Protein AF-A0A944KG02-F1 (afdb_monomer_lite)

Sequence (147 aa):
MLPGARHCARCRCRLSRYNQDDYCSGCTRSLPGALPDWPRISPHVWQSTEVQEALFDRDFGAVCLLVRQSTGLRQDDVAALTGLSQGYLSMIESGTRTLTNIDKIVRLLDGLQAPDELTGPMLRPRSDGEDGPRLRTPAPATSPSPQ

Radius of gyration: 25.2 Å; chains: 1; bounding box: 52×57×84 Å

Secondary structure (DSSP, 8-state):
-PPPPPB-TTT-PBPPTT--SSS-HHHHHT-TT------PPPHHHHTSHHHHHHHHTT-HHHHHHHHHHHHT--HHHHHHHHT--HHHHHHHHTTSS----HHHHHHHHHHTT--HHHHHHHHSPP---------------------

Structure (mmCIF, N/CA/C/O backbone):
data_AF-A0A944KG02-F1
#
_entry.id   AF-A0A944KG02-F1
#
loop_
_atom_site.group_PDB
_atom_site.id
_atom_site.type_symbol
_atom_site.label_atom_id
_atom_site.label_alt_id
_atom_site.label_comp_id
_atom_site.label_asym_id
_atom_site.label_entity_id
_atom_site.label_seq_id
_atom_site.pdbx_PDB_ins_code
_atom_site.Cartn_x
_atom_site.Cartn_y
_atom_site.Cartn_z
_atom_site.occupancy
_atom_site.B_iso_or_equiv
_atom_site.auth_seq_id
_atom_site.auth_comp_id
_atom_site.auth_asym_id
_atom_site.auth_atom_id
_atom_site.pdbx_PDB_model_num
ATOM 1 N N . MET A 1 1 ? 27.646 -34.800 -27.313 1.00 45.28 1 MET A N 1
ATOM 2 C CA . MET A 1 1 ? 27.484 -33.350 -27.559 1.00 45.28 1 MET A CA 1
ATOM 3 C C . MET A 1 1 ? 27.460 -32.647 -26.212 1.00 45.28 1 MET A C 1
ATOM 5 O O . MET A 1 1 ? 26.550 -32.900 -25.437 1.00 45.28 1 MET A O 1
ATOM 9 N N . LEU A 1 2 ? 28.490 -31.865 -25.877 1.00 54.72 2 LEU A N 1
ATOM 10 C CA . LEU A 1 2 ? 28.500 -31.058 -24.650 1.00 54.72 2 LEU A CA 1
ATOM 11 C C . LEU A 1 2 ? 27.482 -29.915 -24.817 1.00 54.72 2 LEU A C 1
ATOM 13 O O . LEU A 1 2 ? 27.498 -29.285 -25.876 1.00 54.72 2 LEU A O 1
ATOM 17 N N . PRO A 1 3 ? 26.603 -29.641 -23.834 1.00 60.34 3 PRO A N 1
ATOM 18 C CA . PRO A 1 3 ? 25.695 -28.503 -23.913 1.00 60.34 3 PRO A CA 1
ATOM 19 C C . PRO A 1 3 ? 26.521 -27.227 -24.091 1.00 60.34 3 PRO A C 1
ATOM 21 O O . PRO A 1 3 ? 27.455 -26.965 -23.326 1.00 60.34 3 PRO A O 1
ATOM 24 N N . GLY A 1 4 ? 26.214 -26.475 -25.152 1.00 70.38 4 GLY A N 1
ATOM 25 C CA . GLY A 1 4 ? 26.898 -25.232 -25.482 1.00 70.38 4 GLY A CA 1
ATOM 26 C C . GLY A 1 4 ? 26.905 -24.302 -24.275 1.00 70.38 4 GLY A C 1
ATOM 27 O O . GLY A 1 4 ? 25.898 -24.156 -23.582 1.00 70.38 4 GLY A O 1
ATOM 28 N N . ALA A 1 5 ? 28.060 -23.702 -23.995 1.00 77.62 5 ALA A N 1
ATOM 29 C CA . ALA A 1 5 ? 28.175 -22.704 -22.947 1.00 77.62 5 ALA A CA 1
ATOM 30 C C . ALA A 1 5 ? 27.122 -21.608 -23.187 1.00 77.62 5 ALA A C 1
ATOM 32 O O . ALA A 1 5 ? 27.152 -20.941 -24.221 1.00 77.62 5 ALA A O 1
ATOM 33 N N . ARG A 1 6 ? 26.173 -21.445 -22.257 1.00 87.25 6 ARG A N 1
ATOM 34 C CA . ARG A 1 6 ? 25.219 -20.333 -22.308 1.00 87.25 6 ARG A CA 1
ATOM 35 C C . ARG A 1 6 ? 25.978 -19.037 -22.028 1.00 87.25 6 ARG A C 1
ATOM 37 O O . ARG A 1 6 ? 26.885 -19.019 -21.196 1.00 87.25 6 ARG A O 1
ATOM 44 N N . HIS A 1 7 ? 25.625 -17.968 -22.728 1.00 91.31 7 HIS A N 1
ATOM 45 C CA . HIS A 1 7 ? 26.241 -16.651 -22.580 1.00 91.31 7 HIS A CA 1
ATOM 46 C C . HIS A 1 7 ? 25.160 -15.621 -22.260 1.00 91.31 7 HIS A C 1
ATOM 48 O O . HIS A 1 7 ? 24.033 -15.748 -22.724 1.00 91.31 7 HIS A O 1
ATOM 54 N N . CYS A 1 8 ? 25.514 -14.609 -21.471 1.00 89.75 8 CYS A N 1
ATOM 55 C CA . CYS A 1 8 ? 24.622 -13.511 -21.111 1.00 89.75 8 CYS A CA 1
ATOM 56 C C . CYS A 1 8 ? 24.164 -12.745 -22.361 1.00 89.75 8 CYS A C 1
ATOM 58 O O . CYS A 1 8 ? 25.007 -12.314 -23.151 1.00 89.75 8 CYS A O 1
ATOM 60 N N . ALA A 1 9 ? 22.864 -12.479 -22.491 1.00 85.75 9 ALA A N 1
ATOM 61 C CA . ALA A 1 9 ? 22.300 -11.736 -23.622 1.00 85.75 9 ALA A CA 1
ATOM 62 C C . ALA A 1 9 ? 22.767 -10.265 -23.705 1.00 85.75 9 ALA A C 1
ATOM 64 O O . ALA A 1 9 ? 22.679 -9.650 -24.764 1.00 85.75 9 ALA A O 1
ATOM 65 N N . ARG A 1 10 ? 23.294 -9.697 -22.608 1.00 83.19 10 ARG A N 1
ATOM 66 C CA . ARG A 1 10 ? 23.753 -8.296 -22.536 1.00 83.19 10 ARG A CA 1
ATOM 67 C C . ARG A 1 10 ? 25.269 -8.146 -22.665 1.00 83.19 10 ARG A C 1
ATOM 69 O O . ARG A 1 10 ? 25.745 -7.448 -23.551 1.00 83.19 10 ARG A O 1
ATOM 76 N N . CYS A 1 11 ? 26.041 -8.785 -21.786 1.00 90.62 11 CYS A N 1
ATOM 77 C CA . CYS A 1 11 ? 27.505 -8.640 -21.764 1.00 90.62 11 CYS A CA 1
ATOM 78 C C . CYS A 1 11 ? 28.266 -9.788 -22.442 1.00 90.62 11 CYS A C 1
ATOM 80 O O . CYS A 1 11 ? 29.490 -9.743 -22.514 1.00 90.62 11 CYS A O 1
ATOM 82 N N . ARG A 1 12 ? 27.571 -10.836 -22.906 1.00 88.19 12 ARG A N 1
ATOM 83 C CA . ARG A 1 12 ? 28.150 -12.045 -23.524 1.00 88.19 12 ARG A CA 1
ATOM 84 C C . ARG A 1 12 ? 29.148 -12.836 -22.670 1.00 88.19 12 ARG A C 1
ATOM 86 O O . ARG A 1 12 ? 29.745 -13.787 -23.167 1.00 88.19 12 ARG A O 1
ATOM 93 N N . CYS A 1 13 ? 29.288 -12.539 -21.377 1.00 88.31 13 CYS A N 1
ATOM 94 C CA . CYS A 1 13 ? 30.032 -13.399 -20.457 1.00 88.31 13 CYS A CA 1
ATOM 95 C C . CYS A 1 13 ? 29.392 -14.792 -20.373 1.00 88.31 13 CYS A C 1
ATOM 97 O O . CYS A 1 13 ? 28.166 -14.926 -20.412 1.00 88.31 13 CYS A O 1
ATOM 99 N N . ARG A 1 14 ? 30.224 -15.826 -20.214 1.00 88.94 14 ARG A N 1
ATOM 100 C CA . ARG A 1 14 ? 29.764 -17.204 -20.021 1.00 88.94 14 ARG A CA 1
ATOM 101 C C . ARG A 1 14 ? 28.961 -17.312 -18.726 1.00 88.94 14 ARG A C 1
ATOM 103 O O . ARG A 1 14 ? 29.450 -16.952 -17.657 1.00 88.94 14 ARG A O 1
ATOM 110 N N . LEU A 1 15 ? 27.738 -17.815 -18.831 1.00 88.44 15 LEU A N 1
ATOM 111 C CA . LEU A 1 15 ? 26.866 -18.058 -17.694 1.00 88.44 15 LEU A CA 1
ATOM 112 C C . LEU A 1 15 ? 27.325 -19.309 -16.950 1.00 88.44 15 LEU A C 1
ATOM 114 O O . LEU A 1 15 ? 27.720 -20.315 -17.549 1.00 88.44 15 LEU A O 1
ATOM 118 N N . SER A 1 16 ? 27.282 -19.227 -15.623 1.00 83.38 16 SER A N 1
ATOM 119 C CA . SER A 1 16 ? 27.526 -20.386 -14.773 1.00 83.38 16 SER A CA 1
ATOM 120 C C . SER A 1 16 ? 26.441 -21.437 -15.003 1.00 83.38 16 SER A C 1
ATOM 122 O O . SER A 1 16 ? 25.290 -21.103 -15.270 1.00 83.38 16 SER A O 1
ATOM 124 N N . ARG A 1 17 ? 26.787 -22.713 -14.819 1.00 80.56 17 ARG A N 1
ATOM 125 C CA . ARG A 1 17 ? 25.846 -23.849 -14.872 1.00 80.56 17 ARG A CA 1
ATOM 126 C C . ARG A 1 17 ? 24.654 -23.711 -13.917 1.00 80.56 17 ARG A C 1
ATOM 128 O O . ARG A 1 17 ? 23.624 -24.322 -14.152 1.00 80.56 17 ARG A O 1
ATOM 135 N N . TYR A 1 18 ? 24.819 -22.944 -12.840 1.00 77.81 18 TYR A N 1
ATOM 136 C CA . TYR A 1 18 ? 23.782 -22.694 -11.835 1.00 77.81 18 TYR A CA 1
ATOM 137 C C . TYR A 1 18 ? 22.933 -21.450 -12.143 1.00 77.81 18 TYR A C 1
ATOM 139 O O . TYR A 1 18 ? 21.974 -21.177 -11.430 1.00 77.81 18 TYR A O 1
ATOM 147 N N . ASN A 1 19 ? 23.277 -20.686 -13.185 1.00 76.62 19 ASN A N 1
ATOM 148 C CA . ASN A 1 19 ? 22.512 -19.521 -13.606 1.00 76.62 19 ASN A CA 1
ATOM 149 C C . ASN A 1 19 ? 21.463 -19.961 -14.629 1.00 76.62 19 ASN A C 1
ATOM 151 O O . ASN A 1 19 ? 21.796 -20.269 -15.774 1.00 76.62 19 ASN A O 1
ATOM 155 N N . GLN A 1 20 ? 20.207 -20.024 -14.195 1.00 80.62 20 GLN A N 1
ATOM 156 C CA . GLN A 1 20 ? 19.087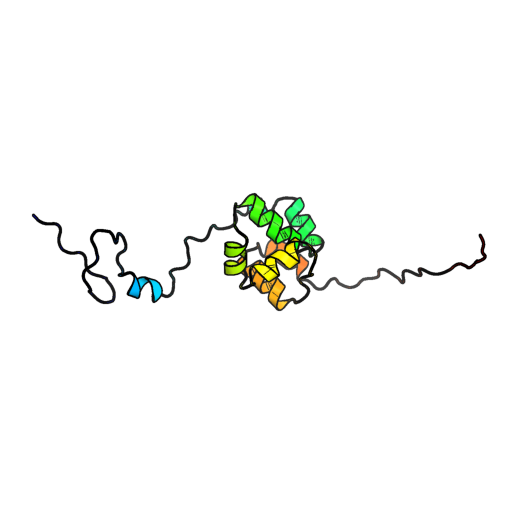 -20.426 -15.053 1.00 80.62 20 GLN A CA 1
ATOM 157 C C . GLN A 1 20 ? 18.600 -19.279 -15.954 1.00 80.62 20 GLN A C 1
ATOM 159 O O . GLN A 1 20 ? 17.997 -19.536 -16.994 1.00 80.62 20 GLN A O 1
ATOM 164 N N . ASP A 1 21 ? 18.942 -18.047 -15.580 1.00 78.88 21 ASP A N 1
ATOM 165 C CA . ASP A 1 21 ? 18.589 -16.795 -16.245 1.00 78.88 21 ASP A CA 1
ATOM 166 C C . ASP A 1 21 ? 19.374 -16.563 -17.553 1.00 78.88 21 ASP A C 1
ATOM 168 O O . ASP A 1 21 ? 20.486 -17.079 -17.715 1.00 78.88 21 ASP A O 1
ATOM 172 N N . ASP A 1 22 ? 18.834 -15.753 -18.468 1.00 85.94 22 ASP A N 1
ATOM 173 C CA . ASP A 1 22 ? 19.501 -15.353 -19.721 1.00 85.94 22 ASP A CA 1
ATOM 174 C C . ASP A 1 22 ? 20.491 -14.189 -19.534 1.00 85.94 22 ASP A C 1
ATOM 176 O O . ASP A 1 22 ? 21.263 -13.844 -20.441 1.00 85.94 22 ASP A O 1
ATOM 180 N N . TYR A 1 23 ? 20.536 -13.616 -18.330 1.00 87.19 23 TYR A N 1
ATOM 181 C CA . TYR A 1 23 ? 21.463 -12.560 -17.948 1.00 87.19 23 TYR A CA 1
ATOM 182 C C . TYR A 1 23 ? 22.419 -13.024 -16.845 1.00 87.19 23 TYR A C 1
ATOM 184 O O . TYR A 1 23 ? 22.092 -13.848 -15.993 1.00 87.19 23 TYR A O 1
ATOM 192 N N . CYS A 1 24 ? 23.650 -12.503 -16.851 1.00 89.00 24 CYS A N 1
ATOM 193 C CA . CYS A 1 24 ? 24.575 -12.740 -15.744 1.00 89.00 24 CYS A CA 1
ATOM 194 C C . CYS A 1 24 ? 24.152 -11.914 -14.526 1.00 89.00 24 CYS A C 1
ATOM 196 O O . CYS A 1 24 ? 23.620 -10.819 -14.686 1.00 89.00 24 CYS A O 1
ATOM 198 N N . SER A 1 25 ? 24.495 -12.365 -13.318 1.00 81.31 25 SER A N 1
ATOM 199 C CA . SER A 1 25 ? 24.085 -11.720 -12.060 1.00 81.31 25 SER A CA 1
ATOM 200 C C . SER A 1 25 ? 24.417 -10.220 -11.981 1.00 81.31 25 SER A C 1
ATOM 202 O O . SER A 1 25 ? 23.697 -9.461 -11.335 1.00 81.31 25 SER A O 1
ATOM 204 N N . GLY A 1 26 ? 25.494 -9.778 -12.645 1.00 82.31 26 GLY A N 1
ATOM 205 C CA . GLY A 1 26 ? 25.838 -8.358 -12.764 1.00 82.31 26 GLY A CA 1
ATOM 206 C C . GLY A 1 26 ? 24.901 -7.593 -13.702 1.00 82.31 26 GLY A C 1
ATOM 207 O O . GLY A 1 26 ? 24.424 -6.520 -13.353 1.00 82.31 26 GLY A O 1
ATOM 208 N N . CYS A 1 27 ? 24.580 -8.165 -14.866 1.00 83.62 27 CYS A N 1
ATOM 209 C CA . CYS A 1 27 ? 23.626 -7.574 -15.803 1.00 83.62 27 CYS A CA 1
ATOM 210 C C . CYS A 1 27 ? 22.195 -7.591 -15.263 1.00 83.62 27 CYS A C 1
ATOM 212 O O . CYS A 1 27 ? 21.492 -6.613 -15.487 1.00 83.62 27 CYS A O 1
ATOM 214 N N . THR A 1 28 ? 21.793 -8.637 -14.532 1.00 77.75 28 THR A N 1
ATOM 215 C CA . THR A 1 28 ? 20.476 -8.747 -13.886 1.00 77.75 28 THR A CA 1
ATOM 216 C C . THR A 1 28 ? 20.233 -7.593 -12.918 1.00 77.75 28 THR A C 1
ATOM 218 O O . THR A 1 28 ? 19.184 -6.963 -12.975 1.00 77.75 28 THR A O 1
ATOM 221 N N . ARG A 1 29 ? 21.228 -7.222 -12.096 1.00 73.44 29 ARG A N 1
ATOM 222 C CA . ARG A 1 29 ? 21.124 -6.043 -11.210 1.00 73.44 29 ARG A CA 1
ATOM 223 C C . ARG A 1 29 ? 20.975 -4.726 -11.964 1.00 73.44 29 ARG A C 1
ATOM 225 O O . ARG A 1 29 ? 20.463 -3.764 -11.411 1.00 73.44 29 ARG A O 1
ATOM 232 N N . SER A 1 30 ? 21.463 -4.668 -13.199 1.00 66.00 30 SER A N 1
ATOM 233 C CA . SER A 1 30 ? 21.411 -3.476 -14.044 1.00 66.00 30 SER A CA 1
ATOM 234 C C . SER A 1 30 ? 20.245 -3.489 -15.034 1.00 66.00 30 SER A C 1
ATOM 236 O O . SER A 1 30 ? 20.196 -2.599 -15.888 1.00 66.00 30 SER A O 1
ATOM 238 N N . LEU A 1 31 ? 19.365 -4.498 -15.016 1.00 66.50 31 LEU A N 1
ATOM 239 C CA . LEU A 1 31 ? 18.182 -4.519 -15.873 1.00 66.50 31 LEU A CA 1
ATOM 240 C C . LEU A 1 31 ? 17.112 -3.588 -15.288 1.00 66.50 31 LEU A C 1
ATOM 242 O O . LEU A 1 31 ? 16.648 -3.826 -14.171 1.00 66.50 31 LEU A O 1
ATOM 246 N N . PRO A 1 32 ? 16.687 -2.549 -16.027 1.00 50.28 32 PRO A N 1
ATOM 247 C CA . PRO A 1 32 ? 15.483 -1.815 -15.673 1.00 50.28 32 PRO A CA 1
ATOM 248 C C . PRO A 1 32 ? 14.294 -2.759 -15.884 1.00 50.28 32 PRO A C 1
ATOM 250 O O . PRO A 1 32 ? 14.000 -3.131 -17.016 1.00 50.28 32 PRO A O 1
ATOM 253 N N . GLY A 1 33 ? 13.662 -3.206 -14.798 1.00 54.66 33 GLY A N 1
ATOM 254 C CA . GLY A 1 33 ? 12.525 -4.130 -14.867 1.00 54.66 33 GLY A CA 1
ATOM 255 C C . GLY A 1 33 ? 12.729 -5.494 -14.209 1.00 54.66 33 GLY A C 1
ATOM 256 O O . GLY A 1 33 ? 11.827 -6.318 -14.297 1.00 54.66 33 GLY A O 1
ATOM 257 N N . ALA A 1 34 ? 13.824 -5.724 -13.473 1.00 51.94 34 ALA A N 1
ATOM 258 C CA . ALA A 1 34 ? 13.860 -6.773 -12.445 1.00 51.94 34 ALA A CA 1
ATOM 259 C C . ALA A 1 34 ? 12.993 -6.371 -11.232 1.00 51.94 34 ALA A C 1
ATOM 261 O O . ALA A 1 34 ? 13.443 -6.401 -10.086 1.00 51.94 34 ALA A O 1
ATOM 262 N N . LEU A 1 35 ? 11.764 -5.915 -11.494 1.00 50.25 35 LEU A N 1
ATOM 263 C CA . LEU A 1 35 ? 10.745 -5.867 -10.465 1.00 50.25 35 LEU A CA 1
ATOM 264 C C . LEU A 1 35 ? 10.597 -7.317 -9.990 1.00 50.25 35 LEU A C 1
ATOM 266 O O . LEU A 1 35 ? 10.517 -8.213 -10.837 1.00 50.25 35 LEU A O 1
ATOM 270 N N . PRO A 1 36 ? 10.629 -7.575 -8.674 1.00 51.50 36 PRO A N 1
ATOM 271 C CA . PRO A 1 36 ? 10.259 -8.883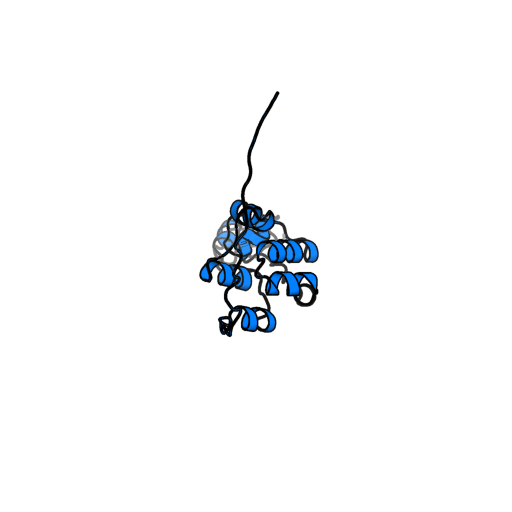 -8.160 1.00 51.50 36 PRO A CA 1
ATOM 272 C C . PRO A 1 36 ? 8.922 -9.281 -8.789 1.00 51.50 36 PRO A C 1
ATOM 274 O O . PRO A 1 36 ? 8.122 -8.396 -9.103 1.00 51.50 36 PRO A O 1
ATOM 277 N N . ASP A 1 37 ? 8.688 -10.578 -8.983 1.00 52.09 37 ASP A N 1
ATOM 278 C CA . ASP A 1 37 ? 7.366 -11.119 -9.305 1.00 52.09 37 ASP A CA 1
ATOM 279 C C . ASP A 1 37 ? 6.438 -10.725 -8.147 1.00 52.09 37 ASP A C 1
ATOM 281 O O . ASP A 1 37 ? 6.380 -11.376 -7.103 1.00 52.09 37 ASP A O 1
ATOM 285 N N . TRP A 1 38 ? 5.908 -9.506 -8.236 1.00 55.72 38 TRP A N 1
ATOM 286 C CA . TRP A 1 38 ? 5.363 -8.825 -7.083 1.00 55.72 38 TRP A CA 1
ATOM 287 C C . TRP A 1 38 ? 3.991 -9.432 -6.841 1.00 55.72 38 TRP A C 1
ATOM 289 O O . TRP A 1 38 ? 3.189 -9.456 -7.781 1.00 55.72 38 TRP A O 1
ATOM 299 N N . PRO A 1 39 ? 3.682 -9.924 -5.631 1.00 60.84 39 PRO A N 1
ATOM 300 C CA . PRO A 1 39 ? 2.372 -10.488 -5.363 1.00 60.84 39 PRO A CA 1
ATOM 301 C C . PRO A 1 39 ? 1.334 -9.383 -5.554 1.00 60.84 39 PRO A C 1
ATOM 303 O O . PRO A 1 39 ? 1.188 -8.479 -4.730 1.00 60.84 39 PRO A O 1
ATOM 306 N N . ARG A 1 40 ? 0.634 -9.431 -6.690 1.00 64.00 40 ARG A N 1
ATOM 307 C CA . ARG A 1 40 ? -0.519 -8.576 -6.949 1.00 64.00 40 ARG A CA 1
ATOM 308 C C . ARG A 1 40 ? -1.527 -8.843 -5.846 1.00 64.00 40 ARG A C 1
ATOM 310 O O . ARG A 1 40 ? -2.032 -9.961 -5.721 1.00 64.00 40 ARG A O 1
ATOM 317 N N . ILE A 1 41 ? -1.800 -7.819 -5.042 1.00 73.31 41 ILE A N 1
ATOM 318 C CA . ILE A 1 41 ? -2.816 -7.899 -4.000 1.00 73.31 41 ILE A CA 1
ATOM 319 C C . ILE A 1 41 ? -4.135 -8.186 -4.707 1.00 73.31 41 ILE A C 1
ATOM 321 O O . ILE A 1 41 ? -4.567 -7.446 -5.592 1.00 73.31 41 ILE A O 1
ATOM 325 N N . SER A 1 42 ? -4.739 -9.321 -4.373 1.00 77.12 42 SER A N 1
ATOM 326 C CA . SER A 1 42 ? -5.958 -9.741 -5.045 1.00 77.12 42 SER A CA 1
ATOM 327 C C . SER A 1 42 ? -7.094 -8.761 -4.734 1.00 77.12 42 SER A C 1
ATOM 329 O O . SER A 1 42 ? -7.240 -8.343 -3.584 1.00 77.12 42 SER A O 1
ATOM 331 N N . PRO A 1 43 ? -7.960 -8.438 -5.709 1.00 72.75 43 PRO A N 1
ATOM 332 C CA . PRO A 1 43 ? -9.033 -7.461 -5.525 1.00 72.75 43 PRO A CA 1
ATOM 333 C C . PRO A 1 43 ? -10.052 -7.863 -4.450 1.00 72.75 43 PRO A C 1
ATOM 335 O O . PRO A 1 43 ? -10.777 -7.010 -3.953 1.00 72.75 43 PRO A O 1
ATOM 338 N N . HIS A 1 44 ? -10.118 -9.143 -4.064 1.00 78.81 44 HIS A N 1
ATOM 339 C CA . HIS A 1 44 ? -10.970 -9.592 -2.959 1.00 78.81 44 HIS A CA 1
ATOM 340 C C . HIS A 1 44 ? -10.509 -9.045 -1.600 1.00 78.81 44 HIS A C 1
ATOM 342 O O . HIS A 1 44 ? -11.346 -8.800 -0.745 1.00 78.81 44 HIS A O 1
ATOM 348 N N . VAL A 1 45 ? -9.204 -8.808 -1.412 1.00 84.19 45 VAL A N 1
ATOM 349 C CA . VAL A 1 45 ? -8.650 -8.269 -0.157 1.00 84.19 45 VAL A CA 1
ATOM 350 C C . VAL A 1 45 ? -9.195 -6.868 0.101 1.00 84.19 45 VAL A C 1
ATOM 352 O O . VAL A 1 45 ? -9.577 -6.535 1.216 1.00 84.19 45 VAL A O 1
ATOM 355 N N . TRP A 1 46 ? -9.291 -6.064 -0.955 1.00 82.38 46 TRP A N 1
ATOM 356 C CA . TRP A 1 46 ? -9.829 -4.707 -0.901 1.00 82.38 46 TRP A CA 1
ATOM 357 C C . TRP A 1 46 ? -11.350 -4.648 -0.704 1.00 82.38 46 TRP A C 1
ATOM 359 O O . TRP A 1 46 ? -11.876 -3.610 -0.314 1.00 82.38 46 TRP A O 1
ATOM 369 N N . GLN A 1 47 ? -12.054 -5.752 -0.968 1.00 83.38 47 GLN A N 1
ATOM 370 C CA . GLN A 1 47 ? -13.500 -5.881 -0.757 1.00 83.38 47 GLN A CA 1
ATOM 371 C C . GLN A 1 47 ? -13.853 -6.359 0.658 1.00 83.38 47 GLN A C 1
ATOM 373 O O . GLN A 1 47 ? -15.032 -6.415 0.998 1.00 83.38 47 GLN A O 1
ATOM 378 N N . SER A 1 48 ? -12.865 -6.716 1.482 1.00 85.62 48 SER A N 1
ATOM 379 C CA . SER A 1 48 ? -13.099 -7.083 2.877 1.00 85.62 48 SER A CA 1
ATOM 380 C C . SER A 1 48 ? -13.620 -5.886 3.667 1.00 85.62 48 SER A C 1
ATOM 382 O O . SER A 1 48 ? -13.013 -4.814 3.630 1.00 85.62 48 SER A O 1
ATOM 384 N N . THR A 1 49 ? -14.688 -6.090 4.443 1.00 85.19 49 THR A N 1
ATOM 385 C CA . THR A 1 49 ? -15.304 -5.046 5.278 1.00 85.19 49 THR A CA 1
ATOM 386 C C . THR A 1 49 ? -14.277 -4.349 6.166 1.00 85.19 49 THR A C 1
ATOM 388 O O . THR A 1 49 ? -14.220 -3.128 6.175 1.00 85.19 49 THR A O 1
ATOM 391 N N . GLU A 1 50 ? -13.382 -5.106 6.808 1.00 86.88 50 GLU A N 1
ATOM 392 C CA . GLU A 1 50 ? -12.332 -4.558 7.678 1.00 86.88 50 GLU A CA 1
ATOM 393 C C . GLU A 1 50 ? -11.381 -3.608 6.929 1.00 86.88 50 GLU A C 1
ATOM 395 O O . GLU A 1 50 ? -10.979 -2.573 7.456 1.00 86.88 50 GLU A O 1
ATOM 400 N N . VAL A 1 51 ? -11.027 -3.933 5.677 1.00 86.25 51 VAL A N 1
ATOM 401 C CA . VAL A 1 51 ? -10.152 -3.090 4.843 1.00 86.25 51 VAL A CA 1
ATOM 402 C C . VAL A 1 51 ? -10.894 -1.836 4.395 1.00 86.25 51 VAL A C 1
ATOM 404 O O . VAL A 1 51 ? -10.306 -0.757 4.363 1.00 86.25 51 VAL A O 1
ATOM 407 N N . GLN A 1 52 ? -12.183 -1.958 4.078 1.00 85.62 52 GLN A N 1
ATOM 408 C CA . GLN A 1 52 ? -13.024 -0.826 3.698 1.00 85.62 52 GLN A CA 1
ATOM 409 C C . GLN A 1 52 ? -13.282 0.124 4.873 1.00 85.62 52 GLN A C 1
ATOM 411 O O . GLN A 1 52 ? -13.223 1.334 4.678 1.00 85.62 52 GLN A O 1
ATOM 416 N N . GLU A 1 53 ? -13.514 -0.398 6.078 1.00 85.88 53 GLU A N 1
ATOM 417 C CA . GLU A 1 53 ? -13.657 0.389 7.308 1.00 85.88 53 GLU A CA 1
ATOM 418 C C . GLU A 1 53 ? -12.349 1.107 7.653 1.00 85.88 53 GLU A C 1
ATOM 420 O O . GLU A 1 53 ? -12.344 2.322 7.832 1.00 85.88 53 GLU A O 1
ATOM 425 N N . ALA A 1 54 ? -11.216 0.398 7.631 1.00 86.81 54 ALA A N 1
ATOM 426 C CA . ALA A 1 54 ? -9.906 1.000 7.878 1.00 86.81 54 ALA A CA 1
ATOM 427 C C . ALA A 1 54 ? -9.560 2.089 6.851 1.00 86.81 54 ALA A C 1
ATOM 429 O O . ALA A 1 54 ? -9.012 3.136 7.206 1.00 86.81 54 ALA A O 1
ATOM 430 N N . LEU A 1 55 ? -9.904 1.869 5.577 1.00 84.56 55 LEU A N 1
ATOM 431 C CA . LEU A 1 55 ? -9.825 2.909 4.560 1.00 84.56 55 LEU A CA 1
ATOM 432 C C . LEU A 1 55 ? -10.720 4.084 4.959 1.00 84.56 55 LEU A C 1
ATOM 434 O O . LEU A 1 55 ? -10.205 5.197 5.057 1.00 84.56 55 LEU A O 1
ATOM 438 N N . PHE A 1 56 ? -12.004 3.843 5.251 1.00 83.12 56 PHE A N 1
ATOM 439 C CA . PHE A 1 56 ? -12.992 4.867 5.608 1.00 83.12 56 PHE A CA 1
ATOM 440 C C . PHE A 1 56 ? -12.536 5.775 6.762 1.00 83.12 56 PHE A C 1
ATOM 442 O O . PHE A 1 56 ? -12.614 7.003 6.655 1.00 83.12 56 PHE A O 1
ATOM 449 N N . ASP A 1 57 ? -11.976 5.184 7.816 1.00 84.06 57 ASP A N 1
ATOM 450 C CA . ASP A 1 57 ? -11.412 5.888 8.973 1.00 84.06 57 ASP A CA 1
ATOM 451 C C . ASP A 1 57 ? -10.038 6.532 8.704 1.00 84.06 57 ASP A C 1
ATOM 453 O O . ASP A 1 57 ? -9.490 7.237 9.554 1.00 84.06 57 ASP A O 1
ATOM 457 N N . ARG A 1 58 ? -9.485 6.355 7.497 1.00 81.88 58 ARG A N 1
ATOM 458 C CA . ARG A 1 58 ? -8.142 6.796 7.081 1.00 81.88 58 ARG A CA 1
ATOM 459 C C . ARG A 1 58 ? -7.038 6.206 7.962 1.00 81.88 58 ARG A C 1
ATOM 461 O O . ARG A 1 58 ? -5.976 6.813 8.131 1.00 81.88 58 ARG A O 1
ATOM 468 N N . ASP A 1 59 ? -7.265 5.010 8.496 1.00 86.69 59 ASP A N 1
ATOM 469 C CA . ASP A 1 59 ? -6.281 4.263 9.267 1.00 86.69 59 ASP A CA 1
ATOM 470 C C . ASP A 1 59 ? -5.394 3.433 8.331 1.00 86.69 59 ASP A C 1
ATOM 472 O O . ASP A 1 59 ? -5.547 2.225 8.140 1.00 86.69 59 ASP A O 1
ATOM 476 N N . PHE A 1 60 ? -4.419 4.109 7.723 1.00 85.06 60 PHE A N 1
ATOM 477 C CA . PHE A 1 60 ? -3.463 3.471 6.814 1.00 85.06 60 PHE A CA 1
ATOM 478 C C . PHE A 1 60 ? -2.573 2.426 7.504 1.00 85.06 60 PHE A C 1
ATOM 480 O O . PHE A 1 60 ? -2.024 1.557 6.826 1.00 85.06 60 PHE A O 1
ATOM 487 N N . GLY A 1 61 ? -2.431 2.491 8.833 1.00 88.38 61 GLY A N 1
ATOM 488 C CA . GLY A 1 61 ? -1.734 1.468 9.610 1.00 88.38 61 GLY A CA 1
ATOM 489 C C . GLY A 1 61 ? -2.519 0.161 9.611 1.00 88.38 61 GLY A C 1
ATOM 490 O O . GLY A 1 61 ? -1.976 -0.886 9.250 1.00 88.38 61 GLY A O 1
ATOM 491 N N . ALA A 1 62 ? -3.813 0.243 9.923 1.00 88.62 62 ALA A N 1
ATOM 492 C CA . ALA A 1 62 ? -4.728 -0.891 9.862 1.00 88.62 62 ALA A CA 1
ATOM 493 C C . ALA A 1 62 ? -4.856 -1.455 8.437 1.00 88.62 62 ALA A C 1
ATOM 495 O O . ALA A 1 62 ? -4.782 -2.670 8.259 1.00 88.62 62 ALA A O 1
ATOM 496 N N . VAL A 1 63 ? -4.940 -0.601 7.406 1.00 88.25 63 VAL A N 1
ATOM 497 C CA . VAL A 1 63 ? -4.969 -1.047 5.998 1.00 88.25 63 VAL A CA 1
ATOM 498 C C . VAL A 1 63 ? -3.721 -1.860 5.645 1.00 88.25 63 VAL A C 1
ATOM 500 O O . VAL A 1 63 ? -3.843 -2.971 5.128 1.00 88.25 63 VAL A O 1
ATOM 503 N N . CYS A 1 64 ? -2.518 -1.359 5.953 1.00 86.75 64 CYS A N 1
ATOM 504 C CA . CYS A 1 64 ? -1.277 -2.100 5.703 1.00 86.75 64 CYS A CA 1
ATOM 505 C C . CYS A 1 64 ? -1.257 -3.445 6.432 1.00 86.75 64 CYS A C 1
ATOM 507 O O . CYS A 1 64 ? -0.896 -4.464 5.838 1.00 86.75 64 CYS A O 1
ATOM 509 N N . LEU A 1 65 ? -1.680 -3.463 7.694 1.00 88.44 65 LEU A N 1
ATOM 510 C CA . LEU A 1 65 ? -1.716 -4.671 8.505 1.00 88.44 65 LEU A CA 1
ATOM 511 C C . LEU A 1 65 ? -2.697 -5.716 7.937 1.00 88.44 65 LEU A C 1
ATOM 513 O O . LEU A 1 65 ? -2.342 -6.889 7.823 1.00 88.44 65 LEU A O 1
ATOM 517 N N . LEU A 1 66 ? -3.908 -5.308 7.551 1.00 88.56 66 LEU A N 1
ATOM 518 C CA . LEU A 1 66 ? -4.945 -6.186 6.994 1.00 88.56 66 LEU A CA 1
ATOM 519 C C . LEU A 1 66 ? -4.565 -6.730 5.614 1.00 88.56 66 LEU A C 1
ATOM 521 O O . LEU A 1 66 ? -4.714 -7.927 5.348 1.00 88.56 66 LEU A O 1
ATOM 525 N N . VAL A 1 67 ? -4.005 -5.878 4.750 1.00 86.12 67 VAL A N 1
ATOM 526 C CA . VAL A 1 67 ? -3.496 -6.291 3.435 1.00 86.12 67 VAL A CA 1
ATOM 527 C C . VAL A 1 67 ? -2.383 -7.320 3.603 1.00 86.12 67 VAL A C 1
ATOM 529 O O . VAL A 1 67 ? -2.391 -8.348 2.924 1.00 86.12 67 VAL A O 1
ATOM 532 N N . ARG A 1 68 ? -1.458 -7.103 4.545 1.00 86.75 68 ARG A N 1
ATOM 533 C CA . ARG A 1 68 ? -0.386 -8.060 4.846 1.00 86.75 68 ARG A CA 1
ATOM 534 C C . ARG A 1 68 ? -0.900 -9.392 5.361 1.00 86.75 68 ARG A C 1
ATOM 536 O O . ARG A 1 68 ? -0.424 -10.426 4.906 1.00 86.75 68 ARG A O 1
ATOM 543 N N . GLN A 1 69 ? -1.864 -9.378 6.275 1.00 85.62 69 GLN A N 1
ATOM 544 C CA . GLN A 1 69 ? -2.469 -10.607 6.792 1.00 85.62 69 GLN A CA 1
ATOM 545 C C . GLN A 1 69 ? -3.174 -11.399 5.688 1.00 85.62 69 GLN A C 1
ATOM 547 O O . GLN A 1 69 ? -3.039 -12.617 5.624 1.00 85.62 69 GLN A O 1
ATOM 552 N N . SER A 1 70 ? -3.852 -10.703 4.777 1.00 82.38 70 SER A N 1
ATOM 553 C CA . SER A 1 70 ? -4.614 -11.332 3.694 1.00 82.38 70 SER A CA 1
ATOM 554 C C . SER A 1 70 ? -3.737 -11.861 2.554 1.00 82.38 70 SER A C 1
ATOM 556 O O . SER A 1 70 ? -4.131 -12.783 1.848 1.00 82.38 70 SER A O 1
ATOM 558 N N . THR A 1 71 ? -2.547 -11.288 2.356 1.00 80.12 71 THR A N 1
ATOM 559 C CA . THR A 1 71 ? -1.632 -11.650 1.254 1.00 80.12 71 THR A CA 1
ATOM 560 C C . THR A 1 71 ? -0.382 -12.408 1.694 1.00 80.12 71 THR A C 1
ATOM 562 O O . THR A 1 71 ? 0.342 -12.931 0.851 1.00 80.12 71 THR A O 1
ATOM 565 N N . GLY A 1 72 ? -0.102 -12.469 2.998 1.00 80.94 72 GLY A N 1
ATOM 566 C CA . GLY A 1 72 ? 1.131 -13.038 3.544 1.00 80.94 72 GLY A CA 1
ATOM 567 C C . GLY A 1 72 ? 2.367 -12.143 3.384 1.00 80.94 72 GLY A C 1
ATOM 568 O O . GLY A 1 72 ? 3.484 -12.603 3.616 1.00 80.94 72 GLY A O 1
ATOM 569 N N . LEU A 1 73 ? 2.192 -10.874 2.999 1.00 82.69 73 LEU A N 1
ATOM 570 C CA . LEU A 1 73 ? 3.290 -9.928 2.792 1.00 82.69 73 LEU A CA 1
ATOM 571 C C . LEU A 1 73 ? 4.030 -9.589 4.097 1.00 82.69 73 LEU A C 1
ATOM 573 O O . LEU A 1 73 ? 3.430 -9.314 5.148 1.00 82.69 73 LEU A O 1
ATOM 577 N N . ARG A 1 74 ? 5.365 -9.532 4.039 1.00 82.94 74 ARG A N 1
ATOM 578 C CA . ARG A 1 74 ? 6.185 -9.068 5.167 1.00 82.94 74 ARG A CA 1
ATOM 579 C C . ARG A 1 74 ? 6.199 -7.537 5.198 1.00 82.94 74 ARG A C 1
ATOM 581 O O . ARG A 1 74 ? 5.925 -6.877 4.201 1.00 82.94 74 ARG A O 1
ATOM 588 N N . GLN A 1 75 ? 6.541 -6.955 6.350 1.00 81.00 75 GLN A N 1
ATOM 589 C CA . GLN A 1 75 ? 6.689 -5.494 6.458 1.00 81.00 75 GLN A CA 1
ATOM 590 C C . GLN A 1 75 ? 7.736 -4.948 5.485 1.00 81.00 75 GLN A C 1
ATOM 592 O O . GLN A 1 75 ? 7.561 -3.856 4.963 1.00 81.00 75 GLN A O 1
ATOM 597 N N . ASP A 1 76 ? 8.817 -5.696 5.256 1.00 80.19 76 ASP A N 1
ATOM 598 C CA . ASP A 1 76 ? 9.883 -5.299 4.333 1.00 80.19 76 ASP A CA 1
ATOM 599 C C . ASP A 1 76 ? 9.377 -5.224 2.884 1.00 80.19 76 ASP A C 1
ATOM 601 O O . ASP A 1 76 ? 9.669 -4.267 2.172 1.00 80.19 76 ASP A O 1
ATOM 605 N N . ASP A 1 77 ? 8.507 -6.160 2.493 1.00 81.31 77 ASP A N 1
ATOM 606 C CA . ASP A 1 77 ? 7.877 -6.159 1.174 1.00 81.31 77 ASP A CA 1
ATOM 607 C C . ASP A 1 77 ? 6.952 -4.939 1.019 1.00 81.31 77 ASP A C 1
ATOM 609 O O . ASP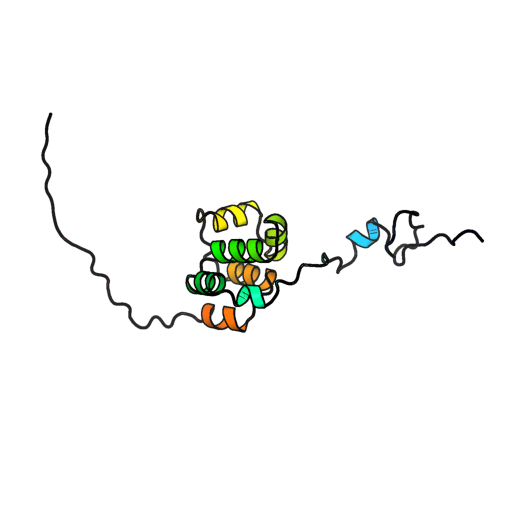 A 1 77 ? 7.022 -4.204 0.038 1.00 81.31 77 ASP A O 1
ATOM 613 N N . VAL A 1 78 ? 6.121 -4.649 2.023 1.00 81.94 78 VAL A N 1
ATOM 614 C CA . VAL A 1 78 ? 5.241 -3.468 1.986 1.00 81.94 78 VAL A CA 1
ATOM 615 C C . VAL A 1 78 ? 6.028 -2.156 2.042 1.00 81.94 78 VAL A C 1
ATOM 617 O O . VAL A 1 78 ? 5.666 -1.184 1.380 1.00 81.94 78 VAL A O 1
ATOM 620 N N . ALA A 1 79 ? 7.126 -2.110 2.790 1.00 83.81 79 ALA A N 1
ATOM 621 C CA . ALA A 1 79 ? 8.043 -0.977 2.807 1.00 83.81 79 ALA A CA 1
ATOM 622 C C . ALA A 1 79 ? 8.630 -0.727 1.406 1.00 83.81 79 ALA A C 1
ATOM 624 O O . ALA A 1 79 ? 8.595 0.401 0.909 1.00 83.81 79 ALA A O 1
ATOM 625 N N . ALA A 1 80 ? 9.075 -1.789 0.730 1.00 80.00 80 ALA A N 1
ATOM 626 C CA . ALA A 1 80 ? 9.569 -1.715 -0.639 1.00 80.00 80 ALA A CA 1
ATOM 627 C C . ALA A 1 80 ? 8.488 -1.261 -1.640 1.00 80.00 80 ALA A C 1
ATOM 629 O O . ALA A 1 80 ? 8.795 -0.449 -2.510 1.00 80.00 80 ALA A O 1
ATOM 630 N N . LEU A 1 81 ? 7.232 -1.702 -1.488 1.00 77.94 81 LEU A N 1
ATOM 631 C CA . LEU A 1 81 ? 6.110 -1.263 -2.337 1.00 77.94 81 LEU A CA 1
ATOM 632 C C . LEU A 1 81 ? 5.811 0.214 -2.231 1.00 77.94 81 LEU A C 1
ATOM 634 O O . LEU A 1 81 ? 5.634 0.915 -3.219 1.00 77.94 81 LEU A O 1
ATOM 638 N N . THR A 1 82 ? 5.677 0.658 -0.993 1.00 80.38 82 THR A N 1
ATOM 639 C CA . THR A 1 82 ? 5.141 1.977 -0.666 1.00 80.38 82 THR A CA 1
ATOM 640 C C . THR A 1 82 ? 6.232 3.047 -0.683 1.00 80.38 82 THR A C 1
ATOM 642 O O . THR A 1 82 ? 5.952 4.239 -0.546 1.00 80.38 82 THR A O 1
ATOM 645 N N . GLY A 1 83 ? 7.500 2.633 -0.810 1.00 77.88 83 GLY A N 1
ATOM 646 C CA . GLY A 1 83 ? 8.667 3.495 -0.645 1.00 77.88 83 GLY A CA 1
ATOM 647 C C . GLY A 1 83 ? 8.830 4.015 0.788 1.00 77.88 83 GLY A C 1
ATOM 648 O O . GLY A 1 83 ? 9.554 4.988 1.015 1.00 77.88 83 GLY A O 1
ATOM 649 N N . LEU A 1 84 ? 8.136 3.409 1.755 1.00 82.56 84 LEU A N 1
ATOM 650 C CA . LEU A 1 84 ? 8.262 3.722 3.174 1.00 82.56 84 LEU A CA 1
ATOM 651 C C . LEU A 1 84 ? 9.377 2.885 3.799 1.00 82.56 84 LEU A C 1
ATOM 653 O O . LEU A 1 84 ? 9.715 1.805 3.336 1.00 82.56 84 LEU A O 1
ATOM 657 N N . SER A 1 85 ? 9.961 3.365 4.893 1.00 83.88 85 SER A N 1
ATOM 658 C CA . SER A 1 85 ? 10.919 2.557 5.654 1.00 83.88 85 SER A CA 1
ATOM 659 C C . SER A 1 85 ? 10.185 1.521 6.507 1.00 83.88 85 SER A C 1
ATOM 661 O O . SER A 1 85 ? 9.170 1.855 7.116 1.00 83.88 85 SER A O 1
ATOM 663 N N . GLN A 1 86 ? 10.739 0.317 6.666 1.00 81.75 86 GLN A N 1
ATOM 664 C CA . GLN A 1 86 ? 10.161 -0.733 7.520 1.00 81.75 86 GLN A CA 1
ATOM 665 C C . GLN A 1 86 ? 9.857 -0.240 8.950 1.00 81.75 86 GLN A C 1
ATOM 667 O O . GLN A 1 86 ? 8.785 -0.500 9.488 1.00 81.75 86 GLN A O 1
ATOM 672 N N . GLY A 1 87 ? 10.763 0.533 9.561 1.00 85.25 87 GLY A N 1
ATOM 673 C CA . GLY A 1 87 ? 10.534 1.105 10.894 1.00 85.25 87 GLY A CA 1
ATOM 674 C C . GLY A 1 87 ? 9.399 2.134 10.927 1.00 85.25 87 GLY A C 1
ATOM 675 O O . GLY A 1 87 ? 8.673 2.228 11.911 1.00 85.25 87 GLY A O 1
ATOM 676 N N . TYR A 1 88 ? 9.204 2.875 9.833 1.0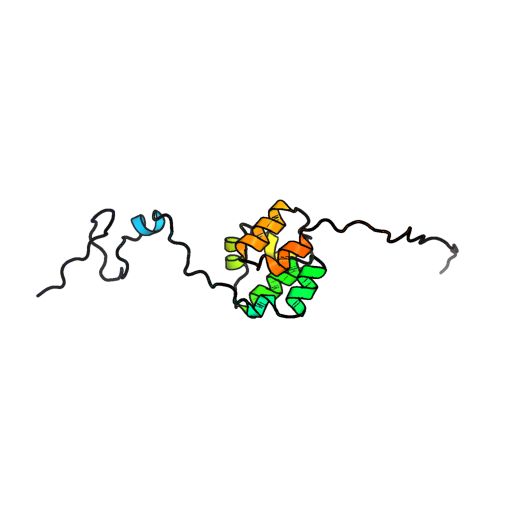0 85.38 88 TYR A N 1
ATOM 677 C CA . TYR A 1 88 ? 8.072 3.786 9.694 1.00 85.38 88 TYR A CA 1
ATOM 678 C C . TYR A 1 88 ? 6.761 3.018 9.531 1.00 85.38 88 TYR A C 1
ATOM 680 O O . TYR A 1 88 ? 5.783 3.366 10.182 1.00 85.38 88 TYR A O 1
ATOM 688 N N . LEU A 1 89 ? 6.775 1.943 8.738 1.00 86.50 89 LEU A N 1
ATOM 689 C CA . LEU A 1 89 ? 5.639 1.042 8.580 1.00 86.50 89 LEU A CA 1
ATOM 690 C C . LEU A 1 89 ? 5.231 0.406 9.920 1.00 86.50 89 LEU A C 1
ATOM 692 O O . LEU A 1 89 ? 4.062 0.414 10.279 1.00 86.50 89 LEU A O 1
ATOM 696 N N . SER A 1 90 ? 6.203 -0.049 10.709 1.00 85.94 90 SER A N 1
ATOM 697 C CA . SER A 1 90 ? 5.952 -0.582 12.052 1.00 85.94 90 SER A CA 1
ATOM 698 C C . SER A 1 90 ? 5.291 0.450 12.973 1.00 85.94 90 SER A C 1
ATOM 700 O O . SER A 1 90 ? 4.300 0.142 13.625 1.00 85.94 90 SER A O 1
ATOM 702 N N . MET A 1 91 ? 5.775 1.700 12.975 1.00 87.62 91 MET A N 1
ATOM 703 C CA . MET A 1 91 ? 5.185 2.770 13.792 1.00 87.62 91 MET A CA 1
ATOM 704 C C . MET A 1 91 ? 3.753 3.132 13.385 1.00 87.62 91 MET A C 1
ATOM 706 O O . MET A 1 91 ? 2.979 3.540 14.251 1.00 87.62 91 MET A O 1
ATOM 710 N N . ILE A 1 92 ? 3.413 3.051 12.092 1.00 89.44 92 ILE A N 1
ATOM 711 C CA . ILE A 1 92 ? 2.036 3.304 11.651 1.00 89.44 92 ILE A CA 1
ATOM 712 C C . ILE A 1 92 ? 1.123 2.114 11.955 1.00 89.44 92 ILE A C 1
ATOM 714 O O . ILE A 1 92 ? 0.020 2.327 12.438 1.00 89.44 92 ILE A O 1
ATOM 718 N N . GLU A 1 93 ? 1.596 0.877 11.774 1.00 87.19 93 GLU A N 1
ATOM 719 C CA . GLU A 1 93 ? 0.840 -0.337 12.119 1.00 87.19 93 GLU A CA 1
ATOM 720 C C . GLU A 1 93 ? 0.575 -0.444 13.631 1.00 87.19 93 GLU A C 1
ATOM 722 O O . GLU A 1 93 ? -0.476 -0.924 14.041 1.00 87.19 93 GLU A O 1
ATOM 727 N N . SER A 1 94 ? 1.500 0.025 14.475 1.00 86.62 94 SER A N 1
ATOM 728 C CA . SER A 1 94 ? 1.338 0.037 15.935 1.00 86.62 94 SER A CA 1
ATOM 729 C C . SER A 1 94 ? 0.537 1.232 16.466 1.00 86.62 94 SER A C 1
ATOM 731 O O . SER A 1 94 ? 0.434 1.400 17.682 1.00 86.62 94 SER A O 1
ATOM 733 N N . GLY A 1 95 ? 0.050 2.123 15.592 1.00 83.81 95 GLY A N 1
ATOM 734 C CA . GLY A 1 95 ? -0.639 3.359 15.980 1.00 83.81 95 GLY A CA 1
ATOM 735 C C . GLY A 1 95 ? 0.254 4.391 16.685 1.00 83.81 95 GLY A C 1
ATOM 736 O O . GLY A 1 95 ? -0.225 5.420 17.153 1.00 83.81 95 GLY A O 1
ATOM 737 N N . THR A 1 96 ? 1.568 4.154 16.756 1.00 85.50 96 THR A N 1
ATOM 738 C CA . THR A 1 96 ? 2.537 5.089 17.353 1.00 85.50 96 THR A CA 1
ATOM 739 C C . THR A 1 96 ? 2.707 6.344 16.498 1.00 85.50 96 THR A C 1
ATOM 741 O O . THR A 1 96 ? 3.062 7.410 17.005 1.00 85.50 96 THR A O 1
ATOM 744 N N . ARG A 1 97 ? 2.457 6.240 15.190 1.00 84.62 97 ARG A N 1
ATOM 745 C CA . ARG A 1 97 ? 2.514 7.361 14.258 1.00 84.62 97 ARG A CA 1
ATOM 746 C C . ARG A 1 97 ? 1.360 7.305 13.272 1.00 84.62 97 ARG A C 1
ATOM 748 O O . ARG A 1 97 ? 1.093 6.269 12.691 1.00 84.62 97 ARG A O 1
ATOM 755 N N . THR A 1 98 ? 0.735 8.443 13.010 1.00 82.38 98 THR A N 1
ATOM 756 C CA . THR A 1 98 ? -0.341 8.534 12.018 1.00 82.38 98 THR A CA 1
ATOM 757 C C . THR A 1 98 ? 0.211 9.041 10.689 1.00 82.38 98 THR A C 1
ATOM 759 O O . THR A 1 98 ? 1.011 9.985 10.647 1.00 82.38 98 THR A O 1
ATOM 762 N N . LEU A 1 99 ? -0.196 8.413 9.586 1.00 81.69 99 LEU A N 1
ATOM 763 C CA . LEU A 1 99 ? 0.160 8.864 8.246 1.00 81.69 99 LEU A CA 1
ATOM 764 C C . LEU A 1 99 ? -0.804 9.972 7.806 1.00 81.69 99 LEU A C 1
ATOM 766 O O . LEU A 1 99 ? -1.909 9.694 7.364 1.00 81.69 99 LEU A O 1
ATOM 770 N N . THR A 1 100 ? -0.389 11.232 7.936 1.00 80.81 100 THR A N 1
ATOM 771 C CA . THR A 1 100 ? -1.232 12.402 7.612 1.00 80.81 100 THR A CA 1
ATOM 772 C C . THR A 1 100 ? -0.824 13.129 6.332 1.00 80.81 100 THR A C 1
ATOM 774 O O . THR A 1 100 ? -1.552 13.988 5.844 1.00 80.81 100 THR A O 1
ATOM 777 N N . ASN A 1 101 ? 0.349 12.816 5.778 1.00 83.50 101 ASN A N 1
ATOM 778 C CA . ASN A 1 101 ? 0.849 13.473 4.576 1.00 83.50 101 ASN A CA 1
ATOM 779 C C . ASN A 1 101 ? 0.225 12.834 3.328 1.00 83.50 101 ASN A C 1
ATOM 781 O O . ASN A 1 101 ? 0.487 11.665 3.044 1.00 83.50 101 ASN A O 1
ATOM 785 N N . ILE A 1 102 ? -0.542 13.628 2.581 1.00 79.88 102 ILE A N 1
ATOM 786 C CA . ILE A 1 102 ? -1.265 13.207 1.376 1.00 79.88 102 ILE A CA 1
ATOM 787 C C . ILE A 1 102 ? -0.320 12.588 0.339 1.00 79.88 102 ILE A C 1
ATOM 789 O O . ILE A 1 102 ? -0.624 11.514 -0.168 1.00 79.88 102 ILE A O 1
ATOM 793 N N . ASP A 1 103 ? 0.861 13.161 0.087 1.00 80.19 103 ASP A N 1
ATOM 794 C CA . ASP A 1 103 ? 1.830 12.589 -0.860 1.00 80.19 103 ASP A CA 1
ATOM 795 C C . ASP A 1 103 ? 2.282 11.182 -0.451 1.00 80.19 103 ASP A C 1
ATOM 797 O O . ASP A 1 103 ? 2.481 10.304 -1.290 1.00 80.19 103 ASP A O 1
ATOM 801 N N . LYS A 1 104 ? 2.442 10.945 0.856 1.00 82.44 104 LYS A N 1
ATOM 802 C CA . LYS A 1 104 ? 2.823 9.623 1.371 1.00 82.44 104 LYS A CA 1
ATOM 803 C C . LYS A 1 104 ? 1.662 8.640 1.337 1.00 82.44 104 LYS A C 1
ATOM 805 O O . LYS A 1 104 ? 1.893 7.463 1.098 1.00 82.44 104 LYS A O 1
ATOM 810 N N . ILE A 1 105 ? 0.444 9.121 1.572 1.00 83.19 105 ILE A N 1
ATOM 811 C CA . ILE A 1 105 ? -0.780 8.326 1.458 1.00 83.19 105 ILE A CA 1
ATOM 812 C C . ILE A 1 105 ? -0.953 7.861 0.013 1.00 83.19 105 ILE A C 1
ATOM 814 O O . ILE A 1 105 ? -1.125 6.672 -0.224 1.00 83.19 105 ILE A O 1
ATOM 818 N N . VAL A 1 106 ? -0.828 8.774 -0.954 1.00 81.56 106 VAL A N 1
ATOM 819 C CA . VAL A 1 106 ? -0.922 8.448 -2.381 1.00 81.56 106 VAL A CA 1
ATOM 820 C C . VAL A 1 106 ? 0.154 7.439 -2.772 1.00 81.56 106 VAL A C 1
ATOM 822 O O . VAL A 1 106 ? -0.176 6.433 -3.384 1.00 81.56 106 VAL A O 1
ATOM 825 N N . ARG A 1 107 ? 1.413 7.628 -2.350 1.00 81.06 107 ARG 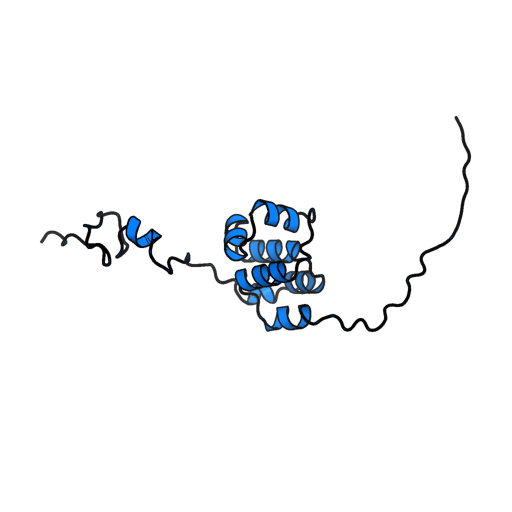A N 1
ATOM 826 C CA . ARG A 1 107 ? 2.488 6.647 -2.603 1.00 81.06 107 ARG A CA 1
ATOM 827 C C . ARG A 1 107 ? 2.232 5.283 -1.971 1.00 81.06 107 ARG A C 1
ATOM 829 O O . ARG A 1 107 ? 2.581 4.268 -2.560 1.00 81.06 107 ARG A O 1
ATOM 836 N N . LEU A 1 108 ? 1.646 5.251 -0.777 1.00 84.69 108 LEU A N 1
ATOM 837 C CA . LEU A 1 108 ? 1.296 4.001 -0.112 1.00 84.69 108 LEU A CA 1
ATOM 838 C C . LEU A 1 108 ? 0.196 3.262 -0.877 1.00 84.69 108 LEU A C 1
ATOM 840 O O . LEU A 1 108 ? 0.328 2.070 -1.130 1.00 84.69 108 LEU A O 1
ATOM 844 N N . LEU A 1 109 ? -0.860 3.968 -1.275 1.00 83.06 109 LEU A N 1
ATOM 845 C CA . LEU A 1 109 ? -1.982 3.387 -2.011 1.00 83.06 109 LEU A CA 1
ATOM 846 C C . LEU A 1 109 ? -1.572 2.945 -3.422 1.00 83.06 109 LEU A C 1
ATOM 848 O O . LEU A 1 109 ? -1.944 1.853 -3.845 1.00 83.06 109 LEU A O 1
ATOM 852 N N . ASP A 1 110 ? -0.762 3.751 -4.108 1.00 81.62 110 ASP A N 1
ATOM 853 C CA . ASP A 1 110 ? -0.186 3.436 -5.4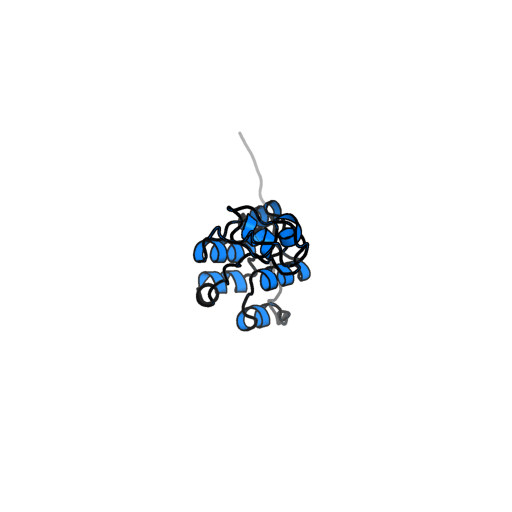20 1.00 81.62 110 ASP A CA 1
ATOM 854 C C . ASP A 1 110 ? 0.745 2.218 -5.344 1.00 81.62 110 ASP A C 1
ATOM 856 O O . ASP A 1 110 ? 0.590 1.261 -6.104 1.00 81.62 110 ASP A O 1
ATOM 860 N N . GLY A 1 111 ? 1.635 2.186 -4.347 1.00 81.06 111 GLY A N 1
ATOM 861 C CA . GLY A 1 111 ? 2.534 1.059 -4.102 1.00 81.06 111 GLY A CA 1
ATOM 862 C C . GLY A 1 111 ? 1.795 -0.243 -3.790 1.00 81.06 111 GLY A C 1
ATOM 863 O O . GLY A 1 111 ? 2.205 -1.317 -4.221 1.00 81.06 111 GLY A O 1
ATOM 864 N N . LEU A 1 112 ? 0.667 -0.160 -3.084 1.00 81.44 112 LEU A N 1
ATOM 865 C CA . LEU A 1 112 ? -0.204 -1.306 -2.814 1.00 81.44 112 LEU A CA 1
ATOM 866 C C . LEU A 1 112 ? -1.150 -1.638 -3.982 1.00 81.44 112 LEU A C 1
ATOM 868 O O . LEU A 1 112 ? -1.919 -2.591 -3.878 1.00 81.44 112 LEU A O 1
ATOM 872 N N . GLN A 1 113 ? -1.111 -0.887 -5.086 1.00 77.56 113 GLN A N 1
ATOM 873 C CA . GLN A 1 113 ? -2.035 -1.030 -6.216 1.00 77.56 113 GLN A CA 1
ATOM 874 C C . GLN A 1 113 ? -3.507 -1.039 -5.769 1.00 77.56 113 GLN A C 1
ATOM 876 O O . GLN A 1 113 ? -4.304 -1.872 -6.210 1.00 77.56 113 GLN A O 1
ATOM 881 N N . ALA A 1 114 ? -3.860 -0.137 -4.850 1.00 78.38 114 ALA A N 1
ATOM 882 C CA . ALA A 1 114 ? -5.221 -0.011 -4.351 1.00 78.38 114 ALA A CA 1
ATOM 883 C C . ALA A 1 114 ? -6.187 0.390 -5.489 1.00 78.38 114 ALA A C 1
ATOM 885 O O . ALA A 1 114 ? -5.836 1.250 -6.302 1.00 78.38 114 ALA A O 1
ATOM 886 N N . PRO A 1 115 ? -7.404 -0.186 -5.558 1.00 74.81 115 PRO A N 1
ATOM 887 C CA . PRO A 1 115 ? -8.386 0.177 -6.574 1.00 74.81 115 PRO A CA 1
ATOM 888 C C . PRO A 1 115 ? -8.785 1.650 -6.461 1.00 74.81 115 PRO A C 1
ATOM 890 O O . PRO A 1 115 ? -9.186 2.101 -5.384 1.00 74.81 115 PRO A O 1
ATOM 893 N N . ASP A 1 116 ? -8.749 2.372 -7.584 1.00 68.50 116 ASP A N 1
ATOM 894 C CA . ASP A 1 116 ? -9.162 3.783 -7.658 1.00 68.50 116 ASP A CA 1
ATOM 895 C C . ASP A 1 116 ? -10.627 3.981 -7.229 1.00 68.50 116 ASP A C 1
ATOM 897 O O . ASP A 1 116 ? -10.992 4.982 -6.621 1.00 68.50 116 ASP A O 1
ATOM 901 N N . GLU A 1 117 ? -11.463 2.963 -7.446 1.00 69.06 117 GLU A N 1
ATOM 902 C CA . GLU A 1 117 ? -12.869 2.930 -7.032 1.00 69.06 117 GLU A CA 1
ATOM 903 C C . GLU A 1 117 ? -13.050 3.092 -5.513 1.00 69.06 117 GLU A C 1
ATOM 905 O O . GLU A 1 117 ? -14.056 3.642 -5.063 1.00 69.06 117 GLU A O 1
ATOM 910 N N . LEU A 1 118 ? -12.068 2.646 -4.723 1.00 69.00 118 LEU A N 1
ATOM 911 C CA . LEU A 1 118 ? -12.085 2.739 -3.264 1.00 69.00 118 LEU A CA 1
ATOM 912 C C . LEU A 1 118 ? -11.341 3.979 -2.769 1.00 69.00 118 LEU A C 1
ATOM 914 O O . LEU A 1 118 ? -11.777 4.614 -1.814 1.00 69.00 118 LEU A O 1
ATOM 918 N N . THR A 1 119 ? -10.240 4.360 -3.416 1.00 66.00 119 THR A N 1
ATOM 919 C CA . THR A 1 119 ? -9.398 5.494 -3.000 1.00 66.00 119 THR A CA 1
ATOM 920 C C . THR A 1 119 ? -9.915 6.846 -3.497 1.00 66.00 119 THR A C 1
ATOM 922 O O . THR A 1 119 ? -9.767 7.855 -2.802 1.00 66.00 119 THR A O 1
ATOM 925 N N . GLY A 1 120 ? -10.603 6.883 -4.636 1.00 60.72 120 GLY A N 1
ATOM 926 C CA . GLY A 1 120 ? -11.251 8.062 -5.208 1.00 60.72 120 GLY A CA 1
ATOM 927 C C . GLY A 1 120 ? -12.221 8.776 -4.254 1.00 60.72 120 GLY A C 1
ATOM 928 O O . GLY A 1 120 ? -12.047 9.974 -4.015 1.00 60.72 120 GLY A O 1
ATOM 929 N N . PRO A 1 121 ? -13.221 8.100 -3.650 1.00 60.03 121 PRO A N 1
ATOM 930 C CA . PRO A 1 121 ? -14.126 8.736 -2.686 1.00 60.03 121 PRO A CA 1
ATOM 931 C C . PRO A 1 121 ? -13.434 9.175 -1.383 1.00 60.03 121 PRO A C 1
ATOM 933 O O . PRO A 1 121 ? -13.912 10.098 -0.729 1.00 60.03 121 PRO A O 1
ATOM 936 N N . MET A 1 122 ? -12.291 8.582 -1.029 1.00 58.34 122 MET A N 1
ATOM 937 C CA . MET A 1 122 ? -11.518 8.917 0.177 1.00 58.34 122 MET A CA 1
ATOM 938 C C . MET A 1 122 ? -10.639 10.158 0.014 1.00 58.34 122 MET A C 1
ATOM 940 O O . MET A 1 122 ? -10.446 10.937 0.954 1.00 58.34 122 MET A O 1
ATOM 944 N N . LEU A 1 123 ? -10.079 10.330 -1.184 1.00 57.06 123 LEU A N 1
ATOM 945 C CA . LEU A 1 123 ? -9.243 11.471 -1.556 1.00 57.06 123 LEU A CA 1
ATOM 946 C C . LEU A 1 123 ? -10.072 12.698 -1.942 1.00 57.06 123 LEU A C 1
ATOM 948 O O . LEU A 1 123 ? -9.519 13.794 -2.054 1.00 57.06 123 LEU A O 1
ATOM 952 N N . ARG A 1 124 ? -11.397 12.555 -2.086 1.00 51.56 124 ARG A N 1
ATOM 953 C CA . ARG A 1 124 ? -12.282 13.717 -2.140 1.00 51.56 124 ARG A CA 1
ATOM 954 C C . ARG A 1 124 ? -12.156 14.488 -0.825 1.00 51.56 124 ARG A C 1
ATOM 956 O O . ARG A 1 124 ? -12.249 13.875 0.244 1.00 51.56 124 ARG A O 1
ATOM 963 N N . PRO A 1 125 ? -11.944 15.819 -0.873 1.00 41.28 125 PRO A N 1
ATOM 964 C CA . PRO A 1 125 ? -12.079 16.624 0.325 1.00 41.28 125 PRO A CA 1
ATOM 965 C C . PRO A 1 125 ? -13.475 16.344 0.867 1.00 41.28 125 PRO A C 1
ATOM 967 O O . PRO A 1 125 ? -14.456 16.419 0.120 1.00 41.28 125 PRO A O 1
ATOM 970 N N . ARG A 1 126 ? -13.561 15.964 2.146 1.00 43.69 126 ARG A N 1
ATOM 971 C CA . ARG A 1 126 ? -14.846 15.962 2.833 1.00 43.69 126 ARG A CA 1
ATOM 972 C C . ARG A 1 126 ? -15.390 17.365 2.605 1.00 43.69 126 ARG A C 1
ATOM 974 O O . ARG A 1 126 ? -14.723 18.330 2.962 1.00 43.69 126 ARG A O 1
ATOM 981 N N . SER A 1 127 ? -16.519 17.505 1.919 1.00 42.28 127 SER A N 1
ATOM 982 C CA . SER A 1 127 ? -17.242 18.764 1.996 1.00 42.28 127 SER A CA 1
ATOM 983 C C . SER A 1 127 ? -17.536 18.912 3.481 1.00 42.28 127 SER A C 1
ATOM 985 O O . SER A 1 127 ? -18.302 18.115 4.018 1.00 42.28 127 SER A O 1
ATOM 987 N N . ASP A 1 128 ? -16.817 19.799 4.168 1.00 45.38 128 ASP A N 1
ATOM 988 C CA . ASP A 1 128 ? -17.080 20.146 5.558 1.00 45.38 128 ASP A CA 1
ATOM 989 C C . ASP A 1 128 ? -18.451 20.831 5.597 1.00 45.38 128 ASP A C 1
ATOM 991 O O . ASP A 1 128 ? -18.580 22.050 5.602 1.00 45.38 128 ASP A O 1
ATOM 995 N N . GLY A 1 129 ? -19.494 20.013 5.509 1.00 49.34 129 GLY A N 1
ATOM 996 C CA . GLY A 1 129 ? -20.878 20.365 5.733 1.00 49.34 129 GLY A CA 1
ATOM 997 C C . GLY A 1 129 ? -21.220 19.962 7.154 1.00 49.34 129 GLY A C 1
ATOM 998 O O . GLY A 1 129 ? -21.673 18.849 7.381 1.00 49.34 129 GLY A O 1
ATOM 999 N N . GLU A 1 130 ? -20.929 20.878 8.074 1.00 45.78 130 GLU A N 1
ATOM 1000 C CA . GLU A 1 130 ? -21.573 21.037 9.380 1.00 45.78 130 GLU A CA 1
ATOM 1001 C C . GLU A 1 130 ? -21.620 19.796 10.294 1.00 45.78 130 GLU A C 1
ATOM 1003 O O . GLU A 1 130 ? -22.642 19.130 10.422 1.00 45.78 130 GLU A O 1
ATOM 1008 N N . ASP A 1 131 ? -20.541 19.569 11.051 1.00 44.31 131 ASP A N 1
ATOM 1009 C CA . ASP A 1 131 ? -20.684 19.097 12.435 1.00 44.31 131 ASP A CA 1
ATOM 1010 C C . ASP A 1 131 ? -20.369 20.302 13.327 1.00 44.31 131 ASP A C 1
ATOM 1012 O O . ASP A 1 131 ? -19.254 20.831 13.321 1.00 44.31 131 ASP A O 1
ATOM 1016 N N . GLY A 1 132 ? -21.415 20.824 13.968 1.00 45.41 132 GLY A N 1
ATOM 1017 C CA . GLY A 1 132 ? -21.392 22.056 14.747 1.00 45.41 132 GLY A CA 1
ATOM 1018 C C . GLY A 1 132 ? -20.424 22.021 15.936 1.00 45.41 132 GLY A C 1
ATOM 1019 O O . GLY A 1 132 ? -19.787 21.007 16.227 1.00 45.41 132 GLY A O 1
ATOM 1020 N N . PRO A 1 133 ? -20.296 23.137 16.675 1.00 43.72 133 PRO A N 1
ATOM 1021 C CA . PRO A 1 133 ? -19.374 23.209 17.793 1.00 43.72 133 PRO A CA 1
ATOM 1022 C C . PRO A 1 133 ? -19.766 22.154 18.830 1.00 43.72 133 PRO A C 1
ATOM 1024 O O . PRO A 1 133 ? -20.799 22.272 19.492 1.00 43.72 133 PRO A O 1
ATOM 1027 N N . ARG A 1 134 ? -18.906 21.148 19.037 1.00 46.91 134 ARG A N 1
ATOM 1028 C CA . ARG A 1 134 ? -18.893 20.400 20.296 1.00 46.91 134 ARG A CA 1
ATOM 1029 C C . ARG A 1 134 ? -18.469 21.374 21.391 1.00 46.91 134 ARG A C 1
ATOM 1031 O O . ARG A 1 134 ? -17.308 21.436 21.787 1.00 46.91 134 ARG A O 1
ATOM 1038 N N . LEU A 1 135 ? -19.441 22.142 21.889 1.00 47.78 135 LEU A N 1
ATOM 1039 C CA . LEU A 1 135 ? -19.394 22.702 23.227 1.00 47.78 135 LEU A CA 1
ATOM 1040 C C . LEU A 1 135 ? -19.176 21.516 24.162 1.00 47.78 135 LEU A C 1
ATOM 1042 O O . LEU A 1 135 ? -20.084 20.736 24.447 1.00 47.78 135 LEU A O 1
ATOM 1046 N N . ARG A 1 136 ? -17.940 21.350 24.615 1.00 50.38 136 ARG A N 1
ATOM 1047 C CA . ARG A 1 136 ? -17.647 20.484 25.742 1.00 50.38 136 ARG A CA 1
ATOM 1048 C C . ARG A 1 136 ? -16.907 21.292 26.783 1.00 50.38 136 ARG A C 1
ATOM 1050 O O . ARG A 1 136 ? -15.697 21.203 26.935 1.00 50.38 136 ARG A O 1
ATOM 1057 N N . THR A 1 137 ? -17.669 22.122 27.477 1.00 49.59 137 THR A N 1
ATOM 1058 C CA . THR A 1 137 ? -17.467 22.528 28.877 1.00 49.59 137 THR A CA 1
ATOM 1059 C C . THR A 1 137 ? -18.723 23.295 29.319 1.00 49.59 137 THR A C 1
ATOM 1061 O O . THR A 1 137 ? -19.405 23.828 28.441 1.00 49.59 137 THR A O 1
ATOM 1064 N N . PRO A 1 138 ? -19.061 23.394 30.623 1.00 55.62 138 PRO A N 1
ATOM 1065 C CA . PRO A 1 138 ? -18.316 23.003 31.833 1.00 55.62 138 PRO A CA 1
ATOM 1066 C C . PRO A 1 138 ? -19.137 22.074 32.773 1.00 55.62 138 PRO A C 1
ATOM 1068 O O . PRO A 1 138 ? -20.265 21.720 32.456 1.00 55.62 138 PRO A O 1
ATOM 1071 N N . ALA A 1 139 ? -18.610 21.548 33.887 1.00 42.69 139 ALA A N 1
ATOM 1072 C CA . ALA A 1 139 ? -18.637 22.190 35.218 1.00 42.69 139 ALA A CA 1
ATOM 1073 C C . ALA A 1 139 ? -18.089 21.206 36.308 1.00 42.69 139 ALA A C 1
ATOM 1075 O O . ALA A 1 139 ? -17.681 20.102 35.953 1.00 42.69 139 ALA A O 1
ATOM 1076 N N . PRO A 1 140 ? -18.055 21.546 37.615 1.00 52.75 140 PRO A N 1
ATOM 1077 C CA . PRO A 1 140 ? -16.964 22.285 38.249 1.00 52.75 140 PRO A CA 1
ATOM 1078 C C . PRO A 1 140 ? -16.372 21.599 39.510 1.00 52.75 140 PRO A C 1
ATOM 1080 O O . PRO A 1 140 ? -16.904 20.627 40.031 1.00 52.75 140 PRO A O 1
ATOM 1083 N N . ALA A 1 141 ? -15.249 22.177 39.956 1.00 51.00 141 ALA A N 1
ATOM 1084 C CA . ALA A 1 141 ? -14.557 22.153 41.255 1.00 51.00 141 ALA A CA 1
ATOM 1085 C C . ALA A 1 141 ? -15.055 21.246 42.400 1.00 51.00 141 ALA A C 1
ATOM 1087 O O . ALA A 1 141 ? -16.215 21.322 42.790 1.00 51.00 141 ALA A O 1
ATOM 1088 N N . THR A 1 142 ? -14.111 20.582 43.089 1.00 47.28 142 THR A N 1
ATOM 1089 C CA . THR A 1 142 ? -13.761 20.859 44.511 1.00 47.28 142 THR A CA 1
ATOM 1090 C C . THR A 1 142 ? -12.645 19.928 45.033 1.00 47.28 142 THR A C 1
ATOM 1092 O O . THR A 1 142 ? -12.779 18.711 45.018 1.00 47.28 142 THR A O 1
ATOM 1095 N N . SER A 1 143 ? -11.541 20.508 45.526 1.00 50.72 143 SER A N 1
ATOM 1096 C CA . SER A 1 143 ? -10.701 19.927 46.603 1.00 50.72 143 SER A CA 1
ATOM 1097 C C . SER A 1 143 ? -11.489 19.995 47.935 1.00 50.72 143 SER A C 1
ATOM 1099 O O . SER A 1 143 ? -12.358 20.872 48.005 1.00 50.72 143 SER A O 1
ATOM 1101 N N . PRO A 1 144 ? -11.242 19.176 48.997 1.00 55.09 144 PRO A N 1
ATOM 1102 C CA . PRO A 1 144 ? -9.983 19.149 49.781 1.00 55.09 144 PRO A CA 1
ATOM 1103 C C . PRO A 1 144 ? -9.557 17.774 50.401 1.00 55.09 144 PRO A C 1
ATOM 1105 O O . PRO A 1 144 ? -10.221 16.764 50.208 1.00 55.09 144 PRO A O 1
ATOM 1108 N N . SER A 1 145 ? -8.410 17.793 51.113 1.00 40.38 145 SER A N 1
ATOM 1109 C CA . SER A 1 145 ? -7.623 16.787 51.897 1.00 40.38 145 SER A CA 1
ATOM 1110 C C . SER A 1 145 ? -8.397 15.948 52.962 1.00 40.38 145 SER A C 1
ATOM 1112 O O . SER A 1 145 ? -9.613 16.109 53.016 1.00 40.38 145 SER A O 1
ATOM 1114 N N . PRO A 1 146 ? -7.794 15.172 53.920 1.00 61.31 146 PRO A N 1
ATOM 1115 C CA . PRO A 1 146 ? -6.396 14.726 54.168 1.00 61.31 146 PRO A CA 1
ATOM 1116 C C . PRO A 1 146 ? -6.231 13.219 54.560 1.00 61.31 146 PRO A C 1
ATOM 1118 O O . PRO A 1 146 ? -7.212 12.518 54.793 1.00 61.31 146 PRO A O 1
ATOM 1121 N N . GLN A 1 147 ? -4.982 12.754 54.728 1.00 47.91 147 GLN A N 1
ATOM 1122 C CA . GLN A 1 147 ? -4.481 12.100 55.958 1.00 47.91 147 GLN A CA 1
ATOM 1123 C C . GLN A 1 147 ? -2.976 12.343 56.091 1.00 47.91 147 GLN A C 1
ATOM 1125 O O . GLN A 1 147 ? -2.298 12.348 55.039 1.00 47.91 147 GLN A O 1
#

pLDDT: mean 73.8, std 15.03, range [40.38, 91.31]

Foldseek 3Di:
DPPPFQAAPPPRHGEDPPDPDSHHPVVCVVDPPVPPVQPQQDVVLCVDPQLLVCLVVLLVLSNVVSSCVSRVDDLVSLCVLLVHDSVVSVCSVVVVDHDPDPVSVVSSCVSNVPDCVRVVVSPPDPPPDDPDDPPDDDDDDDDDDDD